Protein AF-A0A5P2DJN3-F1 (afdb_monomer)

pLDDT: mean 71.13, std 11.03, range [33.69, 86.62]

Solvent-accessible surface area (backbone atoms only — not comparable to full-atom values): 4828 Å² total; per-residue (Å²): 132,85,74,78,68,57,56,45,67,75,66,18,24,34,46,35,36,36,39,76,88,72,51,71,53,62,50,80,60,47,74,30,68,85,66,80,70,91,82,86,83,86,61,88,75,35,29,36,29,46,32,40,38,38,25,25,25,46,74,48,100,85,46,89,59,57,77,42,79,48,73,54,64,71,52,81,40,67,78,95

Sequence (80 aa):
MRRDPRFKVTDGMGVSLKDSAGNSVADGQRSYTQFAGPVYLKAPGRCVQVWGMVTGVWLTENSSHLEKEHDGGSGWVDCG

Structure (mmCIF, N/CA/C/O backbone):
data_AF-A0A5P2DJN3-F1
#
_entry.id   AF-A0A5P2DJN3-F1
#
loop_
_atom_site.group_PDB
_atom_site.id
_atom_site.type_symbol
_atom_site.label_atom_id
_atom_site.label_alt_id
_atom_site.label_comp_id
_atom_site.label_asym_id
_atom_site.label_entity_id
_atom_site.label_seq_id
_atom_site.pdbx_PDB_ins_code
_atom_site.Cartn_x
_atom_site.Cartn_y
_atom_site.Cartn_z
_atom_site.occupancy
_atom_site.B_iso_or_equiv
_atom_site.auth_seq_id
_atom_site.auth_comp_id
_atom_site.auth_asym_id
_atom_site.auth_atom_id
_atom_site.pdbx_PDB_model_num
ATOM 1 N N . MET A 1 1 ? -10.371 -9.698 -21.345 1.00 33.69 1 MET A N 1
ATOM 2 C CA . MET A 1 1 ? -9.087 -9.038 -21.672 1.00 33.69 1 MET A CA 1
ATOM 3 C C . MET A 1 1 ? -8.341 -8.768 -20.380 1.00 33.69 1 MET A C 1
ATOM 5 O O . MET A 1 1 ? -8.760 -7.910 -19.614 1.00 33.69 1 MET A O 1
ATOM 9 N N . ARG A 1 2 ? -7.283 -9.533 -20.107 1.00 38.59 2 ARG A N 1
ATOM 10 C CA . ARG A 1 2 ? -6.341 -9.240 -19.024 1.00 38.59 2 ARG A CA 1
ATOM 11 C C . ARG A 1 2 ? -5.507 -8.061 -19.532 1.00 38.59 2 ARG A C 1
ATOM 13 O O . ARG A 1 2 ? -4.747 -8.233 -20.474 1.00 38.59 2 ARG A O 1
ATOM 20 N N . ARG A 1 3 ? -5.767 -6.841 -19.046 1.00 49.12 3 ARG A N 1
ATOM 21 C CA . ARG A 1 3 ? -4.863 -5.714 -19.313 1.00 49.12 3 ARG A CA 1
ATOM 22 C C . ARG A 1 3 ? -3.576 -6.069 -18.594 1.00 49.12 3 ARG A C 1
ATOM 24 O O . ARG A 1 3 ? -3.595 -6.104 -17.365 1.00 49.12 3 ARG A O 1
ATOM 31 N N . ASP A 1 4 ? -2.517 -6.381 -19.331 1.00 51.31 4 ASP A N 1
ATOM 32 C CA . ASP A 1 4 ? -1.198 -6.482 -18.723 1.00 51.31 4 ASP A CA 1
ATOM 33 C C . ASP A 1 4 ? -0.960 -5.161 -17.984 1.00 51.31 4 ASP A C 1
ATOM 35 O O . ASP A 1 4 ? -1.054 -4.086 -18.597 1.00 51.31 4 ASP A O 1
ATOM 39 N N . PRO A 1 5 ? -0.816 -5.192 -16.648 1.00 60.47 5 PRO A N 1
ATOM 40 C CA . PRO A 1 5 ? -0.675 -3.969 -15.891 1.00 60.47 5 PRO A CA 1
ATOM 41 C C . PRO A 1 5 ? 0.590 -3.280 -16.394 1.00 60.47 5 PRO A C 1
ATOM 43 O O . PRO A 1 5 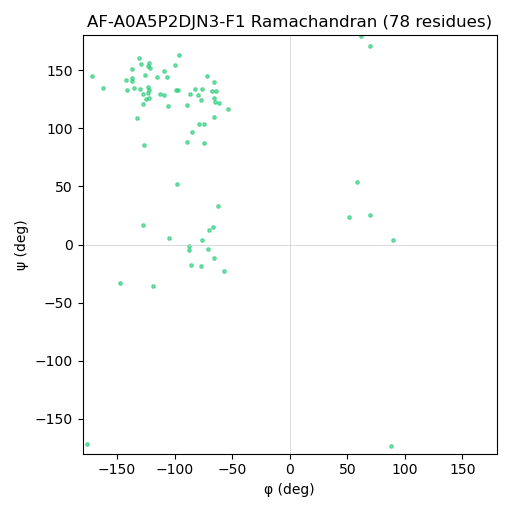? 1.683 -3.835 -16.326 1.00 60.47 5 PRO A O 1
ATOM 46 N N . ARG A 1 6 ? 0.454 -2.044 -16.893 1.00 75.00 6 ARG A N 1
ATOM 47 C CA . ARG A 1 6 ? 1.587 -1.195 -17.315 1.00 75.00 6 ARG A CA 1
ATOM 48 C C . ARG A 1 6 ? 2.474 -0.774 -16.135 1.00 75.0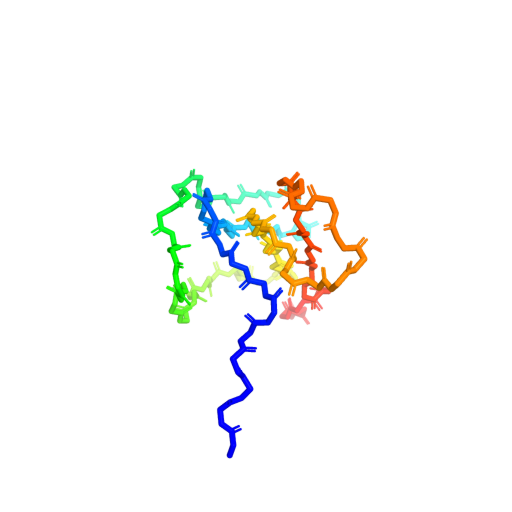0 6 ARG A C 1
ATOM 50 O O . ARG A 1 6 ? 3.238 0.172 -16.262 1.00 75.00 6 ARG A O 1
ATOM 57 N N . PHE A 1 7 ? 2.338 -1.430 -14.993 1.00 74.00 7 PHE A N 1
ATOM 58 C CA . PHE A 1 7 ? 3.045 -1.177 -13.759 1.00 74.00 7 PHE A CA 1
ATOM 59 C C . PHE A 1 7 ? 3.661 -2.495 -13.291 1.00 74.00 7 PHE A C 1
ATOM 61 O O . PHE A 1 7 ? 2.951 -3.482 -13.092 1.00 74.00 7 PHE A O 1
ATOM 68 N N . LYS A 1 8 ? 4.985 -2.511 -13.150 1.00 78.69 8 LYS A N 1
ATOM 69 C CA . LYS A 1 8 ? 5.752 -3.659 -12.671 1.00 78.69 8 LYS A CA 1
ATOM 70 C C . LYS A 1 8 ? 6.201 -3.383 -11.241 1.00 78.69 8 LYS A C 1
ATOM 72 O O . LYS A 1 8 ? 6.955 -2.442 -11.020 1.00 78.69 8 LYS A O 1
ATOM 77 N N . VAL A 1 9 ? 5.765 -4.221 -10.305 1.00 76.38 9 VAL A N 1
ATOM 78 C CA . VAL A 1 9 ? 6.214 -4.194 -8.904 1.00 76.38 9 VAL A CA 1
ATOM 79 C C . VAL A 1 9 ? 7.690 -4.601 -8.843 1.00 76.38 9 VAL A C 1
ATOM 81 O O . VAL A 1 9 ? 8.073 -5.594 -9.468 1.00 76.38 9 VAL A O 1
ATOM 84 N N . THR A 1 10 ? 8.516 -3.840 -8.125 1.00 77.31 10 THR A N 1
ATOM 85 C CA . THR A 1 10 ? 9.971 -4.079 -8.008 1.00 77.31 10 THR A CA 1
ATOM 86 C C . THR A 1 10 ? 10.415 -4.339 -6.575 1.00 77.31 10 THR A C 1
ATOM 88 O O . THR A 1 10 ? 11.261 -5.202 -6.361 1.00 77.31 10 THR A O 1
ATOM 91 N N . ASP A 1 11 ? 9.795 -3.662 -5.611 1.00 73.19 11 ASP A N 1
ATOM 92 C CA . ASP A 1 11 ? 10.185 -3.692 -4.194 1.00 73.19 11 ASP A CA 1
ATOM 93 C C . ASP A 1 11 ? 8.996 -4.035 -3.269 1.00 73.19 11 ASP A C 1
ATOM 95 O O . ASP A 1 11 ? 9.029 -3.849 -2.059 1.00 73.19 11 ASP A O 1
ATOM 99 N N . GLY A 1 12 ? 7.926 -4.589 -3.852 1.00 74.75 12 GLY A N 1
ATOM 100 C CA . GLY A 1 12 ? 6.776 -5.133 -3.131 1.00 74.75 12 GLY A CA 1
ATOM 101 C C . GLY A 1 12 ? 5.675 -4.119 -2.813 1.00 74.75 12 GLY A C 1
ATOM 102 O O . GLY A 1 12 ? 5.669 -2.978 -3.278 1.00 74.75 12 GLY A O 1
ATOM 103 N N . MET A 1 13 ? 4.691 -4.580 -2.044 1.00 74.88 13 MET A N 1
ATOM 104 C CA . MET A 1 13 ? 3.590 -3.780 -1.509 1.00 74.88 13 MET A CA 1
ATOM 105 C C . MET A 1 13 ? 3.606 -3.870 0.014 1.00 74.88 13 MET A C 1
ATOM 107 O O . MET A 1 13 ? 4.028 -4.884 0.572 1.00 74.88 13 MET A O 1
ATOM 111 N N . GLY A 1 14 ? 3.111 -2.831 0.674 1.00 77.00 14 GLY A N 1
ATOM 112 C CA . GLY A 1 14 ? 2.877 -2.805 2.113 1.00 77.00 14 GLY A CA 1
ATOM 113 C C . GLY A 1 14 ? 1.466 -2.331 2.423 1.00 77.00 14 GLY A C 1
ATOM 114 O O . GLY A 1 14 ? 0.841 -1.625 1.628 1.00 77.00 14 GLY A O 1
ATOM 115 N N . VAL A 1 15 ? 0.965 -2.723 3.589 1.00 77.12 15 VAL A N 1
ATOM 116 C CA . VAL A 1 15 ? -0.334 -2.280 4.096 1.00 77.12 15 VAL A CA 1
ATOM 117 C C . VAL A 1 15 ? -0.128 -1.729 5.493 1.00 77.12 15 VAL A C 1
ATOM 119 O O . VAL A 1 15 ? 0.471 -2.377 6.349 1.00 77.12 15 VAL A O 1
ATOM 122 N N . SER A 1 16 ? -0.631 -0.528 5.733 1.00 80.88 16 SER A N 1
ATOM 123 C CA . SER A 1 16 ? -0.725 0.048 7.061 1.00 80.88 16 SER A CA 1
ATOM 124 C C . SER A 1 16 ? -2.157 0.418 7.380 1.00 80.88 16 SER A C 1
ATOM 126 O O . SER A 1 16 ? -3.012 0.596 6.517 1.00 80.88 16 SER A O 1
ATOM 128 N N . LEU A 1 17 ? -2.442 0.427 8.666 1.00 80.69 17 LEU A N 1
ATOM 129 C CA . LEU A 1 17 ? -3.782 0.490 9.198 1.00 80.69 17 LEU A CA 1
ATOM 130 C C . LEU A 1 17 ? -3.758 1.492 10.315 1.00 80.69 17 LEU A C 1
ATOM 132 O O . LEU A 1 17 ? -2.847 1.459 11.139 1.00 80.69 17 LEU A O 1
ATOM 136 N N . LYS A 1 18 ? -4.748 2.368 10.336 1.00 85.31 18 LYS A N 1
ATOM 137 C CA . LYS A 1 18 ? -4.850 3.432 11.320 1.00 85.31 18 LYS A CA 1
ATOM 138 C C . LYS A 1 18 ? -6.237 3.425 11.932 1.00 85.31 18 LYS A C 1
ATOM 140 O O . LYS A 1 18 ? -7.215 3.336 11.200 1.00 85.31 18 LYS A O 1
ATOM 145 N N . ASP A 1 19 ? -6.331 3.527 13.251 1.00 86.62 19 ASP A N 1
ATOM 146 C CA . ASP A 1 19 ? -7.609 3.762 13.921 1.00 86.62 19 ASP A CA 1
ATOM 147 C C . ASP A 1 19 ? -7.820 5.256 14.224 1.00 86.62 19 ASP A C 1
ATOM 149 O O . ASP A 1 19 ? -6.885 6.066 14.206 1.00 86.62 19 ASP A O 1
ATOM 153 N N . SER A 1 20 ? -9.065 5.647 14.501 1.00 83.69 20 SER A N 1
ATOM 154 C CA . SER A 1 20 ? -9.415 7.033 14.845 1.00 83.69 20 SER A CA 1
ATOM 155 C C . SER A 1 20 ? -8.827 7.515 16.178 1.00 83.69 20 SER A C 1
ATOM 157 O O . SER A 1 20 ? -8.848 8.714 16.447 1.00 83.69 20 SER A O 1
ATOM 159 N N . ALA A 1 21 ? -8.272 6.616 16.996 1.00 82.50 21 ALA A N 1
ATOM 160 C CA . ALA A 1 21 ? -7.557 6.947 18.228 1.00 82.50 21 ALA A CA 1
ATOM 161 C C . ALA A 1 21 ? -6.059 7.227 17.990 1.00 82.50 21 ALA A C 1
ATOM 163 O O . ALA A 1 21 ? -5.341 7.567 18.929 1.00 82.50 21 ALA A O 1
ATOM 164 N N . GLY A 1 22 ? -5.587 7.109 16.745 1.00 81.25 22 GLY A N 1
ATOM 165 C CA . GLY A 1 22 ? -4.206 7.374 16.354 1.00 81.25 22 GLY A CA 1
ATOM 166 C C . GLY A 1 22 ? -3.278 6.161 16.437 1.00 81.25 22 GLY A C 1
ATOM 167 O O . GLY A 1 22 ? -2.091 6.305 16.148 1.00 81.25 22 GLY A O 1
ATOM 168 N N . ASN A 1 23 ? -3.786 4.973 16.776 1.00 82.31 23 ASN A N 1
ATOM 169 C CA . ASN A 1 23 ? -2.997 3.745 16.726 1.00 82.31 23 ASN A CA 1
ATOM 170 C C . ASN A 1 23 ? -2.770 3.344 15.273 1.00 82.31 23 ASN A C 1
ATOM 172 O O . ASN A 1 23 ? -3.654 3.512 14.429 1.00 82.31 23 ASN A O 1
ATOM 176 N N . SER A 1 24 ? -1.595 2.781 14.988 1.00 81.75 24 SER A N 1
ATOM 177 C CA . SER A 1 24 ? -1.315 2.223 13.672 1.00 81.75 24 SER A CA 1
ATOM 178 C 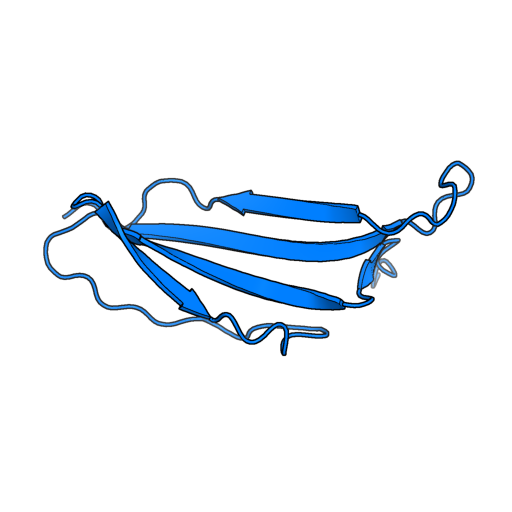C . SER A 1 24 ? -0.596 0.886 13.747 1.00 81.75 24 SER A C 1
ATOM 180 O O . SER A 1 24 ? 0.234 0.661 14.626 1.00 81.75 24 SER A O 1
ATOM 182 N N . VAL A 1 25 ? -0.942 -0.001 12.820 1.00 78.94 25 VAL A N 1
ATOM 183 C CA . VAL A 1 25 ? -0.256 -1.272 12.590 1.00 78.94 25 VAL A CA 1
ATOM 184 C C . VAL A 1 25 ? 0.139 -1.295 11.126 1.00 78.94 25 VAL A C 1
ATOM 186 O O . VAL A 1 25 ? -0.705 -1.104 10.255 1.00 78.94 25 VAL A O 1
ATOM 189 N N . ALA A 1 26 ? 1.421 -1.499 10.857 1.00 76.06 26 ALA A N 1
ATOM 190 C CA . ALA A 1 26 ? 1.926 -1.681 9.510 1.00 76.06 26 ALA A CA 1
ATOM 191 C C . ALA A 1 26 ? 2.420 -3.112 9.366 1.00 76.06 26 ALA A C 1
ATOM 193 O O . ALA A 1 26 ? 3.227 -3.578 10.174 1.00 76.06 26 ALA A O 1
ATOM 194 N N . ASP A 1 27 ? 1.965 -3.787 8.319 1.00 70.81 27 ASP A N 1
ATOM 195 C CA . ASP A 1 27 ? 2.692 -4.931 7.811 1.00 70.81 27 ASP A CA 1
ATOM 196 C C . ASP A 1 27 ? 3.914 -4.391 7.059 1.00 70.81 27 ASP A C 1
ATOM 198 O O . ASP A 1 27 ? 3.863 -4.048 5.877 1.00 70.81 27 ASP A O 1
ATOM 202 N N . GLY A 1 28 ? 4.997 -4.186 7.815 1.00 58.66 28 GLY A N 1
ATOM 203 C CA . GLY A 1 28 ? 6.266 -3.654 7.312 1.00 58.66 28 GLY A CA 1
ATOM 204 C C . GLY A 1 28 ? 7.027 -4.645 6.433 1.00 58.66 28 GLY A C 1
ATOM 205 O O . GLY A 1 28 ? 8.082 -4.316 5.889 1.00 58.66 28 GLY A O 1
ATOM 206 N N . GLN A 1 29 ? 6.511 -5.862 6.287 1.00 57.62 29 GLN A N 1
ATOM 207 C CA . GLN A 1 29 ? 7.055 -6.830 5.368 1.00 57.62 29 GLN A CA 1
ATOM 208 C C . GLN A 1 29 ? 6.561 -6.443 3.970 1.00 57.62 29 GLN A C 1
ATOM 210 O O . GLN A 1 29 ? 5.413 -6.684 3.607 1.00 57.62 29 GLN A O 1
ATOM 215 N N . ARG A 1 30 ? 7.445 -5.839 3.163 1.00 63.47 30 ARG A N 1
ATOM 216 C CA . ARG A 1 30 ? 7.283 -5.588 1.712 1.00 63.47 30 ARG A CA 1
ATOM 217 C C . ARG A 1 30 ? 7.150 -6.896 0.898 1.00 63.47 30 ARG A C 1
ATOM 219 O O . ARG A 1 30 ? 7.642 -7.031 -0.216 1.00 63.47 30 ARG A O 1
ATOM 226 N N . SER A 1 3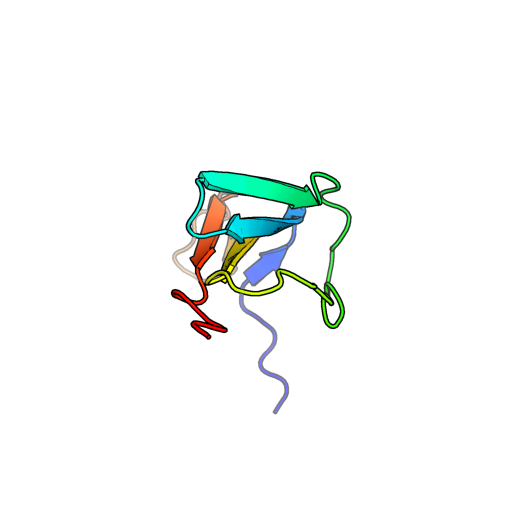1 ? 6.533 -7.912 1.486 1.00 58.56 31 SER A N 1
ATOM 227 C CA . SER A 1 31 ? 6.475 -9.299 1.043 1.00 58.56 31 SER A CA 1
ATOM 228 C C . SER A 1 31 ? 5.495 -9.504 -0.103 1.00 58.56 31 SER A C 1
ATOM 230 O O . SER A 1 31 ? 5.543 -10.521 -0.798 1.00 58.56 31 SER A O 1
ATOM 232 N N . TYR A 1 32 ? 4.577 -8.563 -0.310 1.00 61.28 32 TYR A N 1
ATOM 233 C CA . TYR A 1 32 ? 3.512 -8.731 -1.279 1.00 61.28 32 TYR A CA 1
ATOM 234 C C . TYR A 1 32 ? 3.999 -8.327 -2.669 1.00 61.28 32 TYR A C 1
ATOM 236 O O . TYR A 1 32 ? 3.992 -7.161 -3.041 1.00 61.28 32 TYR A O 1
ATOM 244 N N . THR A 1 33 ? 4.425 -9.303 -3.464 1.00 59.16 33 THR A N 1
ATOM 245 C CA . THR A 1 33 ? 4.942 -9.057 -4.821 1.00 59.16 33 THR A CA 1
ATOM 246 C C . THR A 1 33 ? 3.849 -8.998 -5.891 1.00 59.16 33 THR A C 1
ATOM 248 O O . THR A 1 33 ? 4.107 -8.518 -6.992 1.00 59.16 33 THR A O 1
ATOM 251 N N . GLN A 1 34 ? 2.638 -9.506 -5.609 1.00 56.53 34 GLN A N 1
ATOM 252 C CA . GLN A 1 34 ? 1.579 -9.672 -6.625 1.00 56.53 34 GLN A CA 1
ATOM 253 C C . GLN A 1 34 ? 0.147 -9.504 -6.082 1.00 56.53 34 GLN A C 1
ATOM 255 O O . GLN A 1 34 ? -0.726 -9.026 -6.803 1.00 56.53 34 GLN A O 1
ATOM 260 N N . PHE A 1 35 ? -0.116 -9.899 -4.831 1.00 59.38 35 PHE A N 1
ATOM 261 C CA . PHE A 1 35 ? -1.428 -9.799 -4.184 1.00 59.38 35 PHE A CA 1
ATOM 262 C C . PHE A 1 35 ? -1.260 -9.928 -2.664 1.00 59.38 35 PHE A C 1
ATOM 264 O O . PHE A 1 35 ? -0.534 -10.815 -2.220 1.00 59.38 35 PHE A O 1
ATOM 271 N N . ALA A 1 36 ? -1.913 -9.066 -1.878 1.00 55.12 36 ALA A N 1
ATOM 272 C CA . ALA A 1 36 ? -1.827 -9.117 -0.414 1.00 55.12 36 ALA A CA 1
ATOM 273 C C . ALA A 1 36 ? -2.851 -10.052 0.254 1.00 55.12 36 ALA A C 1
ATOM 275 O O . ALA A 1 36 ? -2.799 -10.262 1.460 1.00 55.12 36 ALA A O 1
ATOM 276 N N . GLY A 1 37 ? -3.775 -10.647 -0.511 1.00 54.66 37 GLY A N 1
ATOM 277 C CA . GLY A 1 37 ? -4.924 -11.318 0.095 1.00 54.66 37 GLY A CA 1
ATOM 278 C C . GLY A 1 37 ? -5.906 -10.322 0.727 1.00 54.66 37 GLY A C 1
ATOM 279 O O . GLY A 1 37 ? -5.630 -9.123 0.803 1.00 54.66 37 GLY A O 1
ATOM 280 N N . PRO A 1 38 ? -7.090 -10.784 1.159 1.00 56.22 38 PRO A N 1
ATOM 281 C CA . PRO A 1 38 ? -7.919 -10.006 2.069 1.00 56.22 38 PRO A CA 1
ATOM 282 C C . PRO A 1 38 ? -7.198 -9.855 3.419 1.00 56.22 38 PRO A C 1
ATOM 284 O O . PRO A 1 38 ? -6.861 -10.851 4.059 1.00 56.22 38 PRO A O 1
ATOM 287 N N . VAL A 1 39 ? -6.974 -8.613 3.853 1.00 59.38 39 VAL A N 1
ATOM 288 C CA . VAL A 1 39 ? -6.432 -8.288 5.182 1.00 59.38 39 VAL A CA 1
ATOM 289 C C . VAL A 1 39 ? -7.603 -8.139 6.152 1.00 59.38 39 VAL A C 1
ATOM 291 O O . VAL A 1 39 ? -8.479 -7.302 5.940 1.00 59.38 39 VAL A O 1
ATOM 294 N N . TYR A 1 40 ? -7.636 -8.959 7.205 1.00 61.91 40 TYR A N 1
ATOM 295 C CA . TYR A 1 40 ? -8.710 -8.940 8.202 1.00 61.91 40 TYR A CA 1
ATOM 296 C C . TYR A 1 40 ? -8.300 -8.160 9.440 1.00 61.91 40 TYR A C 1
ATOM 298 O O . TYR A 1 40 ? -7.222 -8.377 9.992 1.00 61.91 40 TYR A O 1
ATOM 306 N N . LEU A 1 41 ? -9.190 -7.281 9.899 1.00 62.31 41 LEU A N 1
ATOM 307 C CA . LEU A 1 41 ? -8.947 -6.413 11.043 1.00 62.31 41 LEU A CA 1
ATOM 308 C C . LEU A 1 41 ? -10.143 -6.349 11.959 1.00 62.31 41 LEU A C 1
ATOM 310 O O . LEU A 1 41 ? -11.286 -6.477 11.532 1.00 62.31 41 LEU A O 1
ATOM 314 N N . LYS A 1 42 ? -9.843 -6.126 13.235 1.00 62.38 42 LYS A N 1
ATOM 315 C CA . LYS A 1 42 ? -10.834 -5.954 14.283 1.00 62.38 42 LYS A CA 1
ATOM 316 C C . LYS A 1 42 ? -10.461 -4.732 15.114 1.00 62.38 42 LYS A C 1
ATOM 318 O O . LYS A 1 42 ? -9.500 -4.786 15.876 1.00 62.38 42 LYS A O 1
ATOM 323 N N . ALA A 1 43 ? -11.233 -3.658 14.981 1.00 64.19 43 ALA A N 1
ATOM 324 C CA . ALA A 1 43 ? -11.105 -2.443 15.781 1.00 64.19 43 ALA A CA 1
ATOM 325 C C . ALA A 1 43 ? -12.470 -2.105 16.411 1.00 64.19 43 ALA A C 1
ATOM 327 O O . ALA A 1 43 ? -13.262 -1.372 15.830 1.00 64.19 43 ALA A O 1
ATOM 328 N N . PRO A 1 44 ? -12.804 -2.684 17.575 1.00 70.12 44 PRO A N 1
ATOM 329 C CA . PRO A 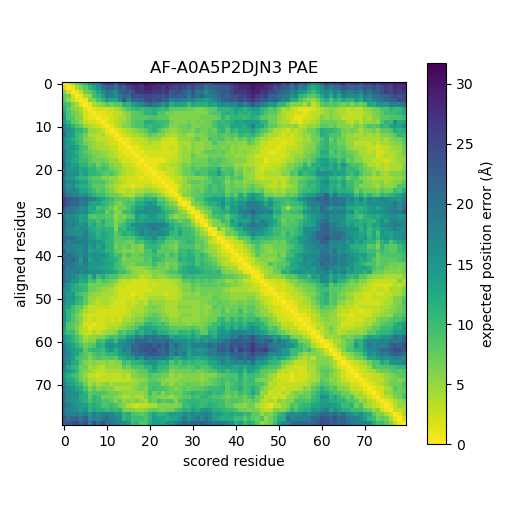1 44 ? -14.128 -2.506 18.160 1.00 70.12 44 PRO A CA 1
ATOM 330 C C . PRO A 1 44 ? -14.369 -1.044 18.575 1.00 70.12 44 PRO A C 1
ATOM 332 O O . PRO A 1 44 ? -13.590 -0.487 19.350 1.00 70.12 44 PRO A O 1
ATOM 335 N N . GLY A 1 45 ? -15.465 -0.452 18.083 1.00 77.94 45 GLY A N 1
ATOM 336 C CA . GLY A 1 45 ? -15.929 0.897 18.446 1.00 77.94 45 GLY A CA 1
ATOM 337 C C . GLY A 1 45 ? -15.052 2.041 17.929 1.00 77.94 45 GLY A C 1
ATOM 338 O O . GLY A 1 45 ? -14.967 3.087 18.574 1.00 77.94 45 GLY A O 1
ATOM 339 N N . ARG A 1 46 ? -14.307 1.831 16.836 1.00 80.00 46 ARG A N 1
ATOM 340 C CA . ARG A 1 46 ? -13.410 2.838 16.251 1.00 80.00 46 ARG A CA 1
ATOM 341 C C . ARG A 1 46 ? -13.445 2.773 14.734 1.00 80.00 46 ARG A C 1
ATOM 343 O O . ARG A 1 46 ? -13.386 1.685 14.177 1.00 80.00 46 ARG A O 1
ATOM 350 N N . CYS A 1 47 ? -13.395 3.940 14.090 1.00 82.69 47 CYS A N 1
ATOM 351 C CA . CYS A 1 47 ? -13.161 4.008 12.652 1.00 82.69 47 CYS A CA 1
ATOM 352 C C . CYS A 1 47 ? -11.753 3.501 12.328 1.00 82.69 47 CYS A C 1
ATOM 354 O O . CYS A 1 47 ? -10.784 3.851 13.010 1.00 82.69 47 CYS A O 1
ATOM 356 N N . VAL A 1 48 ? -11.638 2.751 11.241 1.00 82.06 48 VAL A N 1
ATOM 357 C CA . VAL A 1 48 ? -10.378 2.242 10.699 1.00 82.06 48 VAL A CA 1
ATOM 358 C C . VAL A 1 48 ? -10.130 2.870 9.340 1.00 82.06 48 VAL A C 1
ATOM 360 O O . VAL A 1 48 ? -11.047 3.094 8.565 1.00 82.06 48 VAL A O 1
ATOM 363 N N . GLN A 1 49 ? -8.882 3.147 9.017 1.00 84.88 49 GLN A N 1
ATOM 364 C CA . GLN A 1 49 ? -8.440 3.510 7.683 1.00 84.88 49 GLN A CA 1
ATOM 365 C C . GLN A 1 49 ? -7.373 2.513 7.250 1.00 84.88 49 GLN A C 1
ATOM 367 O O . GLN A 1 49 ? -6.439 2.22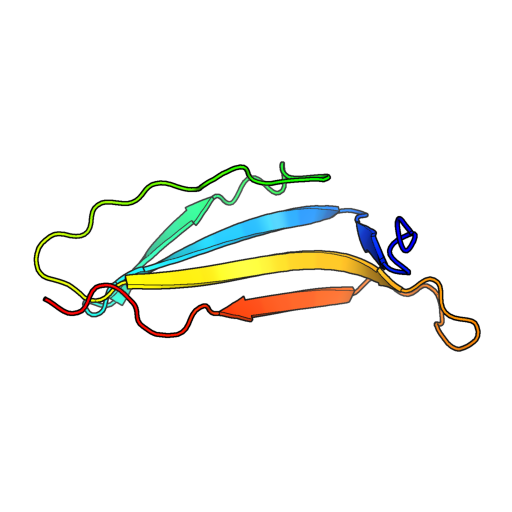8 8.001 1.00 84.88 49 GLN A O 1
ATOM 372 N N . VAL A 1 50 ? -7.505 1.999 6.031 1.00 80.06 50 VAL A N 1
ATOM 373 C CA . VAL A 1 50 ? -6.490 1.172 5.382 1.00 80.06 50 VAL A CA 1
ATOM 374 C C . VAL A 1 50 ? -5.667 2.060 4.464 1.00 80.06 50 VAL A C 1
ATOM 376 O O . VAL A 1 50 ? -6.225 2.845 3.702 1.00 80.06 50 VAL 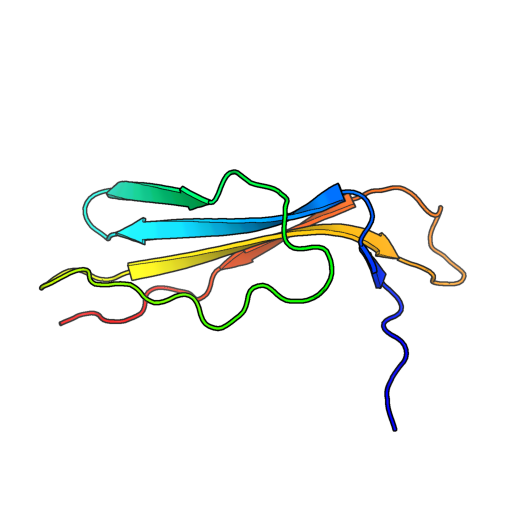A O 1
ATOM 379 N N . TRP A 1 51 ? -4.350 1.940 4.524 1.00 80.62 51 TRP A N 1
ATOM 380 C CA . TRP A 1 51 ? -3.406 2.594 3.631 1.00 80.62 51 TRP A CA 1
ATOM 381 C C . TRP A 1 51 ? -2.563 1.524 2.944 1.00 80.62 51 TRP A C 1
ATOM 383 O O . TRP A 1 51 ? -1.989 0.657 3.598 1.00 80.62 51 TRP A O 1
ATOM 393 N N . GLY A 1 52 ? -2.515 1.552 1.620 1.00 79.00 52 GLY A N 1
ATOM 394 C CA . GLY A 1 52 ? -1.656 0.684 0.825 1.00 79.00 52 GLY A CA 1
ATOM 395 C C . GLY A 1 52 ? -0.496 1.479 0.250 1.00 79.00 52 GLY A C 1
ATOM 396 O O . GLY A 1 52 ? -0.677 2.629 -0.142 1.00 79.00 52 GLY A O 1
ATOM 397 N N . MET A 1 53 ? 0.672 0.853 0.163 1.00 79.19 53 MET A N 1
ATOM 398 C CA . MET A 1 53 ? 1.806 1.343 -0.618 1.00 79.19 53 MET A CA 1
ATOM 399 C C . MET A 1 53 ? 2.264 0.259 -1.592 1.00 79.19 53 MET A C 1
ATOM 401 O O . MET A 1 53 ? 2.210 -0.931 -1.278 1.00 79.19 53 MET A O 1
ATOM 405 N N . VAL A 1 54 ? 2.725 0.656 -2.771 1.00 78.88 54 VAL A N 1
ATOM 406 C CA . VAL A 1 54 ? 3.342 -0.225 -3.759 1.00 78.88 54 VAL A CA 1
ATOM 407 C C . VAL A 1 54 ? 4.508 0.475 -4.433 1.00 78.88 54 VAL A C 1
ATOM 409 O O . VAL A 1 54 ? 4.376 1.598 -4.918 1.00 78.88 54 VAL A O 1
ATOM 412 N N . THR A 1 55 ? 5.631 -0.227 -4.533 1.00 81.31 55 THR A N 1
ATOM 413 C CA . THR A 1 55 ? 6.829 0.282 -5.199 1.00 81.31 55 THR A CA 1
ATOM 414 C C . THR A 1 55 ? 7.053 -0.447 -6.514 1.00 81.31 55 THR A C 1
ATOM 416 O O . THR A 1 55 ? 7.038 -1.682 -6.591 1.00 81.31 55 THR A O 1
ATOM 419 N N . GLY A 1 56 ? 7.231 0.323 -7.584 1.00 79.12 56 GLY A N 1
ATOM 420 C CA . GLY A 1 56 ? 7.395 -0.237 -8.915 1.00 79.12 56 GLY A CA 1
ATOM 421 C C . GLY A 1 56 ? 7.687 0.792 -9.992 1.00 79.12 56 GLY A C 1
ATOM 422 O O . GLY A 1 56 ? 7.928 1.970 -9.733 1.00 79.12 56 GLY A O 1
ATOM 423 N N . VAL A 1 57 ? 7.658 0.323 -11.235 1.00 81.62 57 VAL A N 1
ATOM 424 C CA . VAL A 1 57 ? 7.948 1.116 -12.430 1.00 81.62 57 VAL A CA 1
ATOM 425 C C . VAL A 1 57 ? 6.769 1.081 -13.392 1.00 81.62 57 VAL A C 1
ATOM 427 O O . VAL A 1 57 ? 6.217 0.019 -13.693 1.00 81.62 57 VAL A O 1
ATOM 430 N N . TRP A 1 58 ? 6.403 2.240 -13.936 1.00 77.00 58 TRP A N 1
ATOM 431 C CA . TRP A 1 58 ? 5.478 2.302 -15.065 1.00 77.00 58 TRP A CA 1
ATOM 432 C C . TRP A 1 58 ? 6.226 1.979 -16.362 1.00 77.00 58 TRP A C 1
ATOM 434 O O . TRP A 1 58 ? 7.262 2.570 -16.653 1.00 77.00 58 TRP A O 1
ATOM 444 N N . LEU A 1 59 ? 5.700 1.048 -17.151 1.00 77.44 59 LEU A N 1
ATOM 445 C CA . LEU A 1 59 ? 6.221 0.618 -18.450 1.00 77.44 59 LEU A CA 1
ATOM 446 C C . LEU A 1 59 ? 5.467 1.330 -19.588 1.00 77.44 59 LEU A C 1
ATOM 448 O O . LEU A 1 59 ? 4.893 0.689 -20.465 1.00 77.44 59 LEU A O 1
ATOM 452 N N . THR A 1 60 ? 5.377 2.660 -19.531 1.00 70.56 60 THR A N 1
ATOM 453 C CA . THR A 1 60 ? 4.771 3.479 -20.596 1.00 70.56 60 THR A CA 1
ATOM 454 C C . THR A 1 60 ? 5.854 4.081 -21.486 1.00 70.56 60 THR A C 1
ATOM 456 O O . THR A 1 60 ? 6.966 4.306 -21.026 1.00 70.56 60 THR A O 1
ATOM 459 N N . GLU A 1 61 ? 5.526 4.391 -22.744 1.00 67.44 61 GLU A N 1
ATOM 460 C CA . GLU A 1 61 ? 6.471 4.957 -23.730 1.00 67.44 61 GLU A CA 1
ATOM 461 C C . GLU A 1 61 ? 7.136 6.270 -23.269 1.00 67.44 61 GLU A C 1
ATOM 463 O O . GLU A 1 61 ? 8.233 6.592 -23.707 1.00 67.44 61 GLU A O 1
ATOM 468 N N . ASN A 1 62 ? 6.504 6.990 -22.334 1.00 62.41 62 ASN A N 1
ATOM 469 C CA . ASN A 1 62 ? 7.006 8.241 -21.755 1.00 62.41 62 ASN A CA 1
ATOM 470 C C . ASN A 1 62 ? 7.559 8.082 -20.325 1.00 62.41 62 ASN A C 1
ATOM 472 O O . ASN A 1 62 ? 7.853 9.079 -19.664 1.00 62.41 62 ASN A O 1
ATOM 476 N N . SER A 1 63 ? 7.636 6.861 -19.793 1.00 60.97 63 SER A N 1
ATOM 477 C C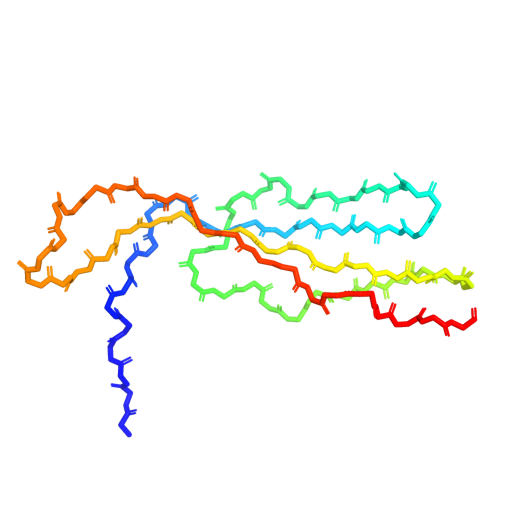A . SER A 1 63 ? 8.195 6.610 -18.466 1.00 60.97 63 SER A CA 1
ATOM 478 C C . SER A 1 63 ? 9.703 6.436 -18.570 1.00 60.97 63 SER A C 1
ATOM 480 O O . SER A 1 63 ? 10.190 5.603 -19.326 1.00 60.97 63 SER A O 1
ATOM 482 N N . SER A 1 64 ? 10.457 7.154 -17.741 1.00 63.09 64 SER A N 1
ATOM 483 C CA . SER A 1 64 ? 11.906 6.980 -17.596 1.00 63.09 64 SER A CA 1
ATOM 484 C C . SER A 1 64 ? 12.306 5.660 -16.912 1.00 63.09 64 SER A C 1
ATOM 486 O O . SER A 1 64 ? 13.452 5.517 -16.496 1.00 63.09 64 SER A O 1
ATOM 488 N N . HIS A 1 65 ? 11.372 4.713 -16.750 1.00 68.94 65 HIS A N 1
ATOM 489 C CA . HIS A 1 65 ? 11.539 3.470 -15.987 1.00 68.94 65 HIS A CA 1
ATOM 490 C C . HIS A 1 65 ? 12.067 3.688 -14.560 1.00 68.94 65 HIS A C 1
ATOM 492 O O . HIS A 1 65 ? 12.650 2.785 -13.965 1.00 68.94 65 HIS A O 1
ATOM 498 N N . LEU A 1 66 ? 11.856 4.885 -14.004 1.00 74.44 66 LEU A N 1
ATOM 499 C CA . LEU A 1 66 ? 12.266 5.205 -12.646 1.00 74.44 66 LEU A CA 1
ATOM 500 C C . LEU A 1 66 ? 11.312 4.558 -11.653 1.00 74.44 66 LEU A C 1
ATOM 502 O O . LEU A 1 66 ? 10.089 4.648 -11.799 1.00 74.44 66 LEU A O 1
ATOM 506 N N . GLU A 1 67 ? 11.900 3.930 -10.642 1.00 77.81 67 GLU A N 1
ATOM 507 C CA . GLU A 1 67 ? 11.168 3.364 -9.523 1.00 77.81 67 GLU A CA 1
ATOM 508 C C . GLU A 1 67 ? 10.468 4.476 -8.745 1.00 77.81 67 GLU A C 1
ATOM 510 O O . GLU A 1 67 ? 11.053 5.524 -8.455 1.00 77.81 67 GLU A O 1
ATOM 515 N N . LYS A 1 68 ? 9.187 4.259 -8.455 1.00 76.31 68 LYS A N 1
ATOM 516 C CA . LYS A 1 68 ? 8.376 5.158 -7.644 1.00 76.31 68 LYS A CA 1
ATOM 517 C C . LYS A 1 68 ? 7.534 4.355 -6.670 1.00 76.31 68 LYS A C 1
ATOM 519 O O . LYS A 1 68 ? 6.985 3.307 -7.016 1.00 76.31 68 LYS A O 1
ATOM 524 N N . GLU A 1 69 ? 7.419 4.900 -5.469 1.00 78.69 69 GLU A N 1
ATOM 525 C CA . GLU A 1 69 ? 6.423 4.475 -4.501 1.00 78.69 69 GLU A CA 1
ATOM 526 C C . GLU A 1 69 ? 5.094 5.163 -4.831 1.00 78.69 69 GLU A C 1
ATOM 528 O O . GLU A 1 69 ? 5.042 6.357 -5.140 1.00 78.69 69 GLU A O 1
ATOM 533 N N . HIS A 1 70 ? 4.027 4.376 -4.822 1.00 77.69 70 HIS A N 1
ATOM 534 C CA . HIS A 1 70 ? 2.657 4.818 -5.003 1.00 77.69 70 HIS A CA 1
ATOM 535 C C . HIS A 1 70 ? 1.850 4.388 -3.792 1.00 77.69 70 HIS A C 1
ATOM 537 O O . HIS A 1 70 ? 1.873 3.216 -3.420 1.00 77.69 70 HIS A O 1
ATOM 543 N N . ASP A 1 71 ? 1.099 5.309 -3.213 1.00 82.25 71 ASP A N 1
ATOM 544 C CA . ASP A 1 71 ? 0.330 5.060 -2.010 1.00 82.25 71 ASP A CA 1
ATOM 545 C C . ASP A 1 71 ? -1.122 5.538 -2.137 1.00 82.25 71 ASP A C 1
ATOM 547 O O . ASP A 1 71 ? -1.491 6.302 -3.035 1.00 82.25 71 ASP A O 1
ATOM 551 N N . GLY A 1 72 ? -1.991 5.012 -1.276 1.00 77.50 72 GLY A N 1
ATOM 552 C CA . GLY A 1 72 ? -3.407 5.355 -1.291 1.00 77.50 72 GLY A CA 1
ATOM 553 C C . GLY A 1 72 ? -4.180 4.789 -0.108 1.00 77.50 72 GLY A C 1
ATOM 554 O O . GLY A 1 72 ? -3.921 3.679 0.355 1.00 77.50 72 GLY A O 1
ATOM 555 N N . GLY A 1 73 ? -5.161 5.559 0.365 1.00 78.81 73 GLY A N 1
ATOM 556 C CA . GLY A 1 73 ? -5.995 5.209 1.513 1.00 78.81 73 GLY A CA 1
ATOM 557 C C . GLY A 1 73 ? -7.438 4.865 1.159 1.00 78.81 73 GLY A C 1
ATOM 558 O O . GLY A 1 73 ? -8.020 5.454 0.253 1.00 78.81 73 GLY A O 1
ATOM 559 N N . SER A 1 74 ? -8.058 3.984 1.945 1.00 71.38 74 SER A N 1
ATOM 560 C CA . SER A 1 74 ? -9.461 3.564 1.808 1.00 71.38 74 SER A CA 1
ATOM 561 C C . SER A 1 74 ? -10.496 4.586 2.302 1.00 71.38 74 SER A C 1
ATOM 563 O O . SER A 1 74 ? -11.680 4.272 2.349 1.00 71.38 74 SER A O 1
ATOM 565 N N . GLY A 1 75 ? -10.086 5.782 2.735 1.00 79.19 75 GLY A N 1
ATOM 566 C CA . GLY A 1 75 ? -10.918 6.610 3.619 1.00 79.19 75 GLY A CA 1
ATOM 567 C C . GLY A 1 75 ? -11.197 5.920 4.967 1.00 79.19 75 GLY A C 1
ATOM 568 O O . GLY A 1 75 ? -10.721 4.809 5.217 1.00 79.19 75 GLY A O 1
ATOM 569 N N . TRP A 1 76 ? -11.942 6.591 5.850 1.00 78.50 76 TRP A N 1
ATOM 570 C CA . TRP A 1 76 ? -12.380 6.001 7.118 1.00 78.50 76 TRP A CA 1
ATOM 571 C C . TRP A 1 76 ? -13.546 5.039 6.872 1.00 78.50 76 TRP A C 1
ATOM 573 O O . TRP A 1 76 ? -14.564 5.418 6.296 1.00 78.50 76 TRP A O 1
ATOM 583 N N . VAL A 1 77 ? -13.379 3.799 7.310 1.00 73.38 77 VAL A N 1
ATOM 584 C CA . VAL A 1 77 ? -14.332 2.693 7.221 1.00 73.38 77 VAL A CA 1
ATOM 585 C C . VAL A 1 77 ? -14.639 2.163 8.627 1.00 73.38 77 VAL A C 1
ATOM 587 O O . VAL A 1 77 ? -13.847 2.353 9.546 1.00 73.38 77 VAL A O 1
ATOM 590 N N . ASP A 1 78 ? -15.795 1.517 8.798 1.00 66.62 78 ASP A N 1
ATOM 591 C CA . ASP A 1 78 ? -16.248 0.934 10.077 1.00 66.62 78 ASP A CA 1
ATOM 592 C C . ASP A 1 78 ? -16.363 1.944 11.240 1.00 66.62 78 ASP A C 1
ATOM 594 O O . ASP A 1 78 ? -15.781 1.794 12.309 1.00 66.62 78 ASP A O 1
ATOM 598 N N . CYS A 1 79 ? -17.104 3.030 11.015 1.00 63.69 79 CYS A N 1
ATOM 599 C CA . CYS A 1 79 ? -17.435 3.999 12.058 1.00 63.69 79 CYS A CA 1
ATOM 600 C C . CYS A 1 79 ? -18.734 3.585 12.769 1.00 63.69 79 CYS A C 1
ATOM 602 O O . CYS A 1 79 ? -19.817 3.979 12.334 1.00 63.69 79 CYS A O 1
ATOM 604 N N . GLY A 1 80 ? -18.614 2.756 13.811 1.00 56.03 80 GLY A N 1
ATOM 605 C CA . GLY A 1 80 ? -19.704 2.347 14.708 1.00 56.03 80 GLY A CA 1
ATOM 606 C C . GLY A 1 80 ? -19.589 2.983 16.082 1.00 56.03 80 GLY A C 1
ATOM 607 O O . GLY A 1 80 ? -18.529 2.780 16.717 1.00 56.03 80 GLY A O 1
#

Nearest PDB structures (foldseek):
  1a21-assembly1_A  TM=3.246E-01  e=6.275E+00  Oryctolagus cuniculus

Mean predicted aligned error: 9.64 Å
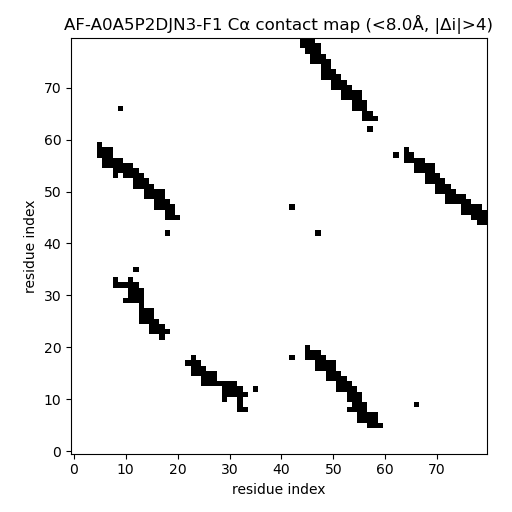
Radius of gyration: 15.15 Å; Cα contacts (8 Å, |Δi|>4): 147; chains: 1; bounding box: 32×20×42 Å

Secondary structure (DSSP, 8-state):
-----SEEEEEEEEEEEEETTS-EEEEEEEEESS---PPP---TTS-EEEEEEEEEEE-STT-----EEEEEEEEEE---

Organism: Streptomyces venezuelae (NCBI:txid54571)

Foldseek 3Di:
DPPPQLKAFDQAKKKKKAWPVGDIDIPPPSPHRDDDPDDDDDDPQIWMKMKMKTWTAGNDPPGPRDIDIDMDMPPTDDND